Protein AF-A0A955AHA4-F1 (afdb_monomer_lite)

pLDDT: mean 70.22, std 8.49, range [49.88, 82.38]

Radius of gyration: 16.87 Å; chains: 1; bounding box: 45×19×48 Å

Foldseek 3Di:
DPPPVVVVVVVVVVVVCCVLVVVLVVLVVVVVPDPPPPVVSVVVNVVSVVVVVVVVVVVVVVVVVVPPDD

Sequence (70 aa):
MRSWIEQTYRHARRVVVLIVGSTVVALGVALIFLPGPAFVVIPLGLAILAIEFAWARCWLKHIRDRIKPN

Structure (mmCIF, N/CA/C/O backbone):
data_AF-A0A955AHA4-F1
#
_entry.id   AF-A0A955AHA4-F1
#
loop_
_atom_site.group_PDB
_atom_site.id
_atom_site.type_symbol
_atom_site.label_atom_id
_atom_site.label_alt_id
_atom_site.label_comp_id
_atom_site.label_asym_id
_atom_site.label_entity_id
_atom_site.label_seq_id
_atom_site.pdbx_PDB_ins_code
_atom_site.Cartn_x
_atom_site.Cartn_y
_atom_site.Cartn_z
_atom_site.occupancy
_atom_site.B_iso_or_equiv
_atom_site.auth_seq_id
_atom_site.auth_comp_id
_atom_site.auth_asym_id
_atom_site.auth_atom_id
_atom_site.pdbx_PDB_model_num
ATOM 1 N N . MET A 1 1 ? -28.210 10.928 15.073 1.00 52.12 1 MET A N 1
ATOM 2 C CA . MET A 1 1 ? -27.809 11.278 13.688 1.00 52.12 1 MET A CA 1
ATOM 3 C C . MET A 1 1 ? -26.273 11.288 13.527 1.00 52.12 1 MET A C 1
ATOM 5 O O . MET A 1 1 ? -25.715 12.256 13.042 1.00 52.12 1 MET A O 1
ATOM 9 N N . ARG A 1 2 ? -25.565 10.228 13.967 1.00 54.03 2 ARG A N 1
ATOM 10 C CA . ARG A 1 2 ? -24.085 10.096 13.893 1.00 54.03 2 ARG A CA 1
ATOM 11 C C . ARG A 1 2 ? -23.610 8.759 13.287 1.00 54.03 2 ARG A C 1
ATOM 13 O O . ARG A 1 2 ? -22.418 8.550 13.136 1.00 54.03 2 ARG A O 1
ATOM 20 N N . SER A 1 3 ? -24.524 7.862 12.913 1.00 52.41 3 SER A N 1
ATOM 21 C CA . SER A 1 3 ? -24.219 6.486 12.487 1.00 52.41 3 SER A CA 1
ATOM 22 C C . SER A 1 3 ? -24.064 6.290 10.970 1.00 52.41 3 SER A C 1
ATOM 24 O O . SER A 1 3 ? -23.673 5.211 10.538 1.00 52.41 3 SER A O 1
ATOM 26 N N . TRP A 1 4 ? -24.332 7.312 10.151 1.00 49.88 4 TRP A N 1
ATOM 27 C CA . TRP A 1 4 ? -24.311 7.205 8.682 1.00 49.88 4 TRP A CA 1
ATOM 28 C C . TRP A 1 4 ? -22.906 7.302 8.063 1.00 49.88 4 TRP A C 1
ATOM 30 O O . TRP A 1 4 ? -22.711 6.922 6.915 1.00 49.88 4 TRP A O 1
ATOM 40 N N . ILE A 1 5 ? -21.914 7.766 8.828 1.00 56.31 5 ILE A N 1
ATOM 41 C CA . ILE A 1 5 ? -20.533 7.960 8.350 1.00 56.31 5 ILE A CA 1
ATOM 42 C C . ILE A 1 5 ? -19.723 6.652 8.451 1.00 56.31 5 ILE A C 1
ATOM 44 O O . ILE A 1 5 ? -18.892 6.359 7.592 1.00 56.31 5 ILE A O 1
ATOM 48 N N . GLU A 1 6 ? -20.029 5.807 9.440 1.00 57.62 6 GLU A N 1
ATOM 49 C CA . GLU A 1 6 ? -19.323 4.540 9.698 1.00 57.62 6 GLU A CA 1
ATOM 50 C C . GLU A 1 6 ? -19.564 3.478 8.606 1.00 57.62 6 GLU A C 1
ATOM 52 O O . GLU A 1 6 ? -18.713 2.623 8.348 1.00 57.62 6 GLU A O 1
ATOM 57 N N . GLN A 1 7 ? -20.717 3.538 7.928 1.00 55.06 7 GLN A N 1
ATOM 58 C CA . GLN A 1 7 ? -21.059 2.650 6.807 1.00 55.06 7 GLN A CA 1
ATOM 59 C C . GLN A 1 7 ? -20.248 3.011 5.552 1.00 55.06 7 GLN A C 1
ATOM 61 O O . GLN A 1 7 ? -19.610 2.146 4.946 1.00 55.06 7 GLN A O 1
ATOM 66 N N . THR A 1 8 ? -20.173 4.304 5.221 1.00 57.41 8 THR A N 1
ATOM 67 C CA . THR A 1 8 ? -19.388 4.812 4.085 1.00 57.41 8 THR A CA 1
ATOM 68 C C . THR A 1 8 ? -17.895 4.547 4.262 1.00 57.41 8 THR A C 1
ATOM 70 O O . THR A 1 8 ? -17.212 4.203 3.296 1.00 57.41 8 THR A O 1
ATOM 73 N N . TYR A 1 9 ? -17.387 4.610 5.499 1.00 60.41 9 TYR A N 1
ATOM 74 C CA . TYR A 1 9 ? -15.970 4.386 5.792 1.00 60.41 9 TYR A CA 1
ATOM 75 C C . TYR A 1 9 ? -15.483 3.000 5.354 1.00 60.41 9 TYR A C 1
ATOM 77 O O . TYR A 1 9 ? -14.364 2.857 4.868 1.00 60.41 9 TYR A O 1
ATOM 85 N N . ARG A 1 10 ? -16.330 1.968 5.460 1.00 62.78 10 ARG A N 1
ATOM 86 C CA . ARG A 1 10 ? -15.969 0.593 5.079 1.00 62.78 10 ARG A CA 1
ATOM 87 C C . ARG A 1 10 ? -15.838 0.425 3.563 1.00 62.78 10 ARG A C 1
ATOM 89 O O . ARG A 1 10 ? -14.946 -0.292 3.108 1.00 62.78 10 ARG A O 1
ATOM 96 N N . HIS A 1 11 ? -16.686 1.110 2.797 1.00 64.56 11 HIS A N 1
ATOM 97 C CA . HIS A 1 11 ? -16.626 1.121 1.335 1.00 64.56 11 HIS A CA 1
ATOM 98 C C . HIS A 1 11 ? -15.481 1.992 0.822 1.00 64.56 11 HIS A C 1
ATOM 100 O O . HIS A 1 11 ? -14.692 1.515 0.010 1.00 64.56 11 HIS A O 1
ATOM 106 N N . ALA A 1 12 ? -15.316 3.201 1.365 1.00 67.69 12 ALA A N 1
ATOM 107 C CA . ALA A 1 12 ? -14.178 4.067 1.060 1.00 67.69 12 ALA A CA 1
ATOM 108 C C . ALA A 1 12 ? -12.846 3.358 1.359 1.00 67.69 12 ALA A C 1
ATOM 110 O O . ALA A 1 12 ? -11.957 3.327 0.516 1.00 67.69 12 ALA A O 1
ATOM 111 N N . ARG A 1 13 ? -12.750 2.670 2.504 1.00 67.31 13 ARG A N 1
ATOM 112 C CA . ARG A 1 13 ? -11.611 1.815 2.867 1.00 67.31 13 ARG A CA 1
ATOM 113 C C . ARG A 1 13 ? -11.349 0.711 1.849 1.00 67.31 13 ARG A C 1
ATOM 115 O O . ARG A 1 13 ? -10.202 0.490 1.486 1.00 67.31 13 ARG A O 1
ATOM 122 N N . ARG A 1 14 ? -12.385 -0.002 1.402 1.00 74.31 14 ARG A N 1
ATOM 123 C CA . ARG A 1 14 ? -12.229 -1.083 0.418 1.00 74.31 14 ARG A CA 1
ATOM 124 C C . ARG A 1 14 ? -11.750 -0.543 -0.930 1.00 74.31 14 ARG A C 1
ATOM 126 O O . ARG A 1 14 ? -10.892 -1.165 -1.542 1.00 74.31 14 ARG A O 1
ATOM 133 N N . VAL A 1 15 ? -12.271 0.604 -1.359 1.00 77.81 15 VAL A N 1
ATOM 134 C CA . VAL A 1 15 ? -11.848 1.283 -2.591 1.00 77.81 15 VAL A CA 1
ATOM 135 C C . VAL A 1 15 ? -10.396 1.745 -2.482 1.00 77.81 15 VAL A C 1
ATOM 137 O O . VAL A 1 15 ? -9.614 1.457 -3.376 1.00 77.81 15 VAL A O 1
ATOM 140 N N . VAL A 1 16 ? -10.001 2.361 -1.365 1.00 73.00 16 VAL A N 1
ATOM 141 C CA . VAL A 1 16 ? -8.606 2.766 -1.125 1.00 73.00 16 VAL A CA 1
ATOM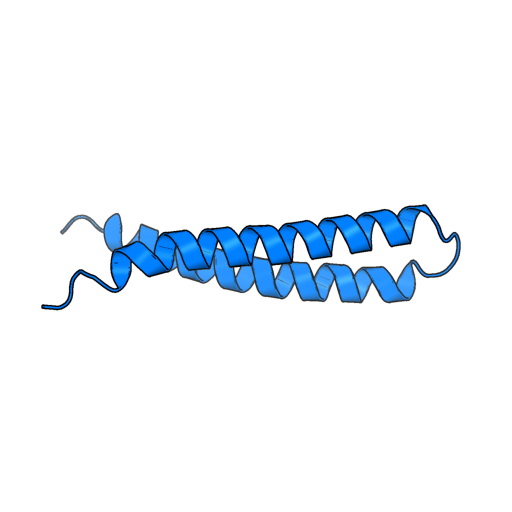 142 C C . VAL A 1 16 ? -7.670 1.556 -1.134 1.00 73.00 16 VAL A C 1
ATOM 144 O O . VAL A 1 16 ? -6.673 1.583 -1.840 1.00 73.00 16 VAL A O 1
ATOM 147 N N . VAL A 1 17 ? -8.010 0.465 -0.441 1.00 76.56 17 VAL A N 1
ATOM 148 C CA . VAL A 1 17 ? -7.194 -0.766 -0.429 1.00 76.56 17 VAL A CA 1
ATOM 149 C C . VAL A 1 17 ? -7.101 -1.401 -1.821 1.00 76.56 17 VAL A C 1
ATOM 151 O O . VAL A 1 17 ? -6.042 -1.890 -2.197 1.00 76.56 17 VAL A O 1
ATOM 154 N N . LEU A 1 18 ? -8.178 -1.377 -2.612 1.00 81.81 18 LEU A N 1
ATOM 155 C CA . LEU A 1 18 ? -8.144 -1.846 -4.002 1.00 81.81 18 LEU A CA 1
ATOM 156 C C . LEU A 1 18 ? -7.243 -0.971 -4.874 1.00 81.81 18 LEU A C 1
ATOM 158 O O . LEU A 1 18 ? -6.444 -1.500 -5.640 1.00 81.81 18 LEU A O 1
ATOM 162 N N . ILE A 1 19 ? -7.343 0.353 -4.746 1.00 80.25 19 ILE A N 1
ATOM 163 C CA . ILE A 1 19 ? -6.514 1.302 -5.496 1.00 80.25 19 ILE A CA 1
ATOM 164 C C . ILE A 1 19 ? -5.044 1.119 -5.120 1.00 80.25 19 ILE A C 1
ATOM 166 O O . ILE A 1 19 ? -4.204 0.961 -6.006 1.00 80.25 19 ILE A O 1
ATOM 170 N N . VAL A 1 20 ? -4.723 1.057 -3.827 1.00 73.88 20 VAL A N 1
ATOM 171 C CA . VAL A 1 20 ? -3.339 0.880 -3.380 1.00 73.88 20 VAL A CA 1
ATOM 172 C C . VAL A 1 20 ? -2.820 -0.494 -3.790 1.00 73.88 20 VAL A C 1
ATOM 174 O O . VAL A 1 20 ? -1.794 -0.562 -4.460 1.00 73.88 20 VAL A O 1
ATOM 177 N N . GLY A 1 21 ? -3.563 -1.569 -3.512 1.00 73.50 21 GLY A N 1
ATOM 178 C CA . GLY A 1 21 ? -3.213 -2.928 -3.928 1.00 73.50 21 GLY A CA 1
ATOM 179 C C . GLY A 1 21 ? -2.979 -3.046 -5.436 1.00 73.50 21 GLY A C 1
ATOM 180 O O . GLY A 1 21 ? -1.978 -3.619 -5.860 1.00 73.50 21 GLY A O 1
ATOM 181 N N . SER A 1 22 ? -3.843 -2.435 -6.252 1.00 79.81 22 SER A N 1
ATOM 182 C CA . SER A 1 22 ? -3.676 -2.409 -7.710 1.00 79.81 22 SER A CA 1
ATOM 183 C C . SER A 1 22 ? -2.436 -1.627 -8.147 1.00 79.81 22 SER A C 1
ATOM 185 O O . SER A 1 22 ? -1.736 -2.067 -9.053 1.00 79.81 22 SER A O 1
ATOM 187 N N . THR A 1 23 ? -2.106 -0.526 -7.465 1.00 75.44 23 THR A N 1
ATOM 188 C CA . THR A 1 23 ? -0.900 0.269 -7.742 1.00 75.44 23 THR A CA 1
ATOM 189 C C . THR A 1 23 ? 0.360 -0.526 -7.399 1.00 75.44 23 THR A C 1
ATOM 191 O O . THR A 1 23 ? 1.304 -0.544 -8.185 1.00 75.44 23 THR A O 1
ATOM 194 N N . VAL A 1 24 ? 0.364 -1.247 -6.270 1.00 75.38 24 VAL A N 1
ATOM 195 C CA . VAL A 1 24 ? 1.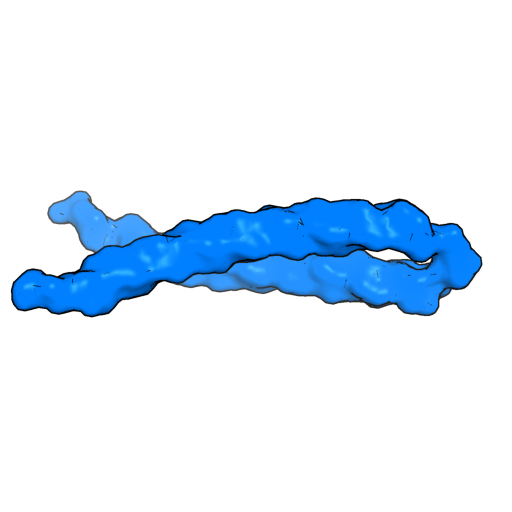482 -2.120 -5.868 1.00 75.38 24 VAL A CA 1
ATOM 196 C C . VAL A 1 24 ? 1.710 -3.213 -6.907 1.00 75.38 24 VAL A C 1
ATOM 198 O O . VAL A 1 24 ? 2.841 -3.435 -7.330 1.00 75.38 24 VAL A O 1
ATOM 201 N N . VAL A 1 25 ? 0.635 -3.882 -7.334 1.00 79.62 25 VAL A N 1
ATOM 202 C CA . VAL A 1 25 ? 0.699 -4.945 -8.343 1.00 79.62 25 VAL A CA 1
ATOM 203 C C . VAL A 1 25 ? 1.164 -4.384 -9.683 1.00 79.62 25 VAL A C 1
ATOM 205 O O . VAL A 1 25 ? 2.061 -4.957 -10.289 1.00 79.62 25 VAL A O 1
ATOM 208 N N . ALA A 1 26 ? 0.624 -3.247 -10.127 1.00 80.56 26 ALA A N 1
ATOM 209 C CA . ALA A 1 26 ? 1.034 -2.601 -11.372 1.00 80.56 26 ALA A CA 1
ATOM 210 C C . ALA A 1 26 ? 2.526 -2.236 -11.366 1.00 80.56 26 ALA A C 1
ATOM 212 O O . ALA A 1 26 ? 3.226 -2.492 -12.346 1.00 80.56 26 ALA A O 1
ATOM 213 N N . LEU A 1 27 ? 3.036 -1.712 -10.250 1.00 72.81 27 LEU A N 1
ATOM 214 C CA . LEU A 1 27 ? 4.463 -1.436 -10.081 1.00 72.81 27 LEU A CA 1
ATOM 215 C C . LEU A 1 27 ? 5.291 -2.724 -10.059 1.00 72.81 27 LEU A C 1
ATOM 217 O O . LEU A 1 27 ? 6.302 -2.802 -10.752 1.00 72.81 27 LEU A O 1
ATOM 221 N N . GLY A 1 28 ? 4.819 -3.747 -9.340 1.00 70.56 28 GLY A N 1
ATOM 222 C CA . GLY A 1 28 ? 5.359 -5.112 -9.322 1.00 70.56 28 GLY A CA 1
ATOM 223 C C . GLY A 1 28 ? 5.480 -5.745 -10.709 1.00 70.56 28 GLY A C 1
ATOM 224 O O . GLY A 1 28 ? 6.446 -6.447 -10.996 1.00 70.56 28 GLY A O 1
ATOM 225 N N . VAL A 1 29 ? 4.516 -5.472 -11.585 1.00 78.56 29 VAL A N 1
ATOM 226 C CA . VAL A 1 29 ? 4.503 -5.961 -12.967 1.00 78.56 29 VAL A CA 1
ATOM 227 C C . VAL A 1 29 ? 5.432 -5.133 -13.851 1.00 78.56 29 VAL A C 1
ATOM 229 O O . VAL A 1 29 ? 6.245 -5.712 -14.566 1.00 78.56 29 VAL A O 1
ATOM 232 N N . ALA A 1 30 ? 5.384 -3.798 -13.773 1.00 72.94 30 ALA A N 1
ATOM 233 C CA . ALA A 1 30 ? 6.276 -2.907 -14.532 1.00 72.94 30 ALA A CA 1
ATOM 234 C C . ALA A 1 30 ? 7.762 -3.252 -14.323 1.00 72.94 30 ALA A C 1
ATOM 236 O O . ALA A 1 30 ? 8.596 -3.120 -15.217 1.00 72.94 30 ALA A O 1
ATOM 237 N N . LEU A 1 31 ? 8.062 -3.761 -13.138 1.00 66.19 31 LEU A N 1
ATOM 238 C CA . LEU A 1 31 ? 9.354 -4.257 -12.716 1.00 66.19 31 LEU A CA 1
ATOM 239 C C . LEU A 1 31 ? 9.873 -5.510 -13.383 1.00 66.19 31 LEU A C 1
ATOM 241 O O . LEU A 1 31 ? 11.063 -5.614 -13.662 1.00 66.19 31 LEU A O 1
ATOM 245 N N . ILE A 1 32 ? 8.983 -6.474 -13.575 1.00 67.38 32 ILE A N 1
ATOM 246 C CA . ILE A 1 32 ? 9.311 -7.740 -14.220 1.00 67.38 32 ILE A CA 1
ATOM 247 C C . ILE A 1 32 ? 9.663 -7.481 -15.688 1.00 67.38 32 ILE A C 1
ATOM 249 O O . ILE A 1 32 ? 10.503 -8.173 -16.255 1.00 67.38 32 ILE A O 1
ATOM 253 N N . PHE A 1 33 ? 9.054 -6.456 -16.290 1.00 67.00 33 PHE A N 1
ATOM 254 C CA . PHE A 1 33 ? 9.205 -6.147 -17.709 1.00 67.00 33 PHE A CA 1
ATOM 255 C C . PHE A 1 33 ? 10.461 -5.361 -18.082 1.00 67.00 33 PHE A C 1
ATOM 257 O O . PHE A 1 33 ? 10.822 -5.348 -19.258 1.00 67.00 33 PHE A O 1
ATOM 264 N N . LEU A 1 34 ? 11.147 -4.721 -17.135 1.00 62.47 34 LEU A N 1
ATOM 265 C CA . LEU A 1 34 ? 12.316 -3.909 -17.452 1.00 62.47 34 LEU A CA 1
ATOM 266 C C . LEU A 1 34 ? 13.548 -4.485 -16.733 1.00 62.47 34 LEU A C 1
ATOM 268 O O . LEU A 1 34 ? 13.685 -4.306 -15.527 1.00 62.47 34 LEU A O 1
ATOM 272 N N . PRO A 1 35 ? 14.470 -5.184 -17.418 1.00 57.88 35 PRO A N 1
ATOM 273 C CA . PRO A 1 35 ? 15.752 -5.558 -16.829 1.00 57.88 35 PRO A CA 1
ATOM 274 C C . PRO A 1 35 ? 16.628 -4.296 -16.740 1.00 57.88 35 PRO A C 1
ATOM 276 O O . PRO A 1 35 ? 17.343 -3.955 -17.675 1.00 57.88 35 PRO A O 1
ATOM 279 N N . GLY A 1 36 ? 16.506 -3.528 -15.651 1.00 62.12 36 GLY A N 1
ATOM 280 C CA . GLY A 1 36 ? 17.219 -2.246 -15.505 1.00 62.12 36 GLY A CA 1
ATOM 281 C C . GLY A 1 36 ? 16.872 -1.339 -14.304 1.00 62.12 36 GLY A C 1
ATOM 282 O O . GLY A 1 36 ? 17.782 -0.692 -13.794 1.00 62.12 36 GLY A O 1
ATOM 283 N N . PRO A 1 37 ? 15.631 -1.273 -13.774 1.00 63.88 37 PRO A N 1
ATOM 284 C CA . PRO A 1 37 ? 15.223 -0.290 -12.768 1.00 63.88 37 PRO A CA 1
ATOM 285 C C . PRO A 1 37 ? 15.048 -0.868 -11.353 1.00 63.88 37 PRO A C 1
ATOM 287 O O . PRO A 1 37 ? 14.341 -0.274 -10.537 1.00 63.88 37 PRO A O 1
ATOM 290 N N . ALA A 1 38 ? 15.679 -2.000 -11.023 1.00 68.25 38 ALA A N 1
ATOM 291 C CA . ALA A 1 38 ? 15.543 -2.639 -9.706 1.00 68.25 38 ALA A CA 1
ATOM 292 C C . ALA A 1 38 ? 15.797 -1.655 -8.539 1.00 68.25 38 ALA A C 1
ATOM 294 O O . ALA A 1 38 ? 15.076 -1.667 -7.547 1.00 68.25 38 ALA A O 1
ATOM 295 N N . PHE A 1 39 ? 16.741 -0.721 -8.699 1.00 70.69 39 PHE A N 1
ATOM 296 C CA . PHE A 1 39 ? 17.063 0.303 -7.698 1.00 70.69 39 PHE A CA 1
ATOM 297 C C . PHE A 1 39 ? 15.995 1.380 -7.488 1.00 70.69 39 PHE A C 1
ATOM 299 O O . PHE A 1 39 ? 15.925 1.930 -6.397 1.00 70.69 39 PHE A O 1
ATOM 306 N N . VAL A 1 40 ? 15.178 1.704 -8.493 1.00 72.56 40 VAL A N 1
ATOM 307 C CA . VAL A 1 40 ? 14.091 2.700 -8.357 1.00 72.56 40 VAL A CA 1
ATOM 308 C C . VAL A 1 40 ? 12.884 2.063 -7.688 1.00 72.56 40 VAL A C 1
ATOM 310 O O . VAL A 1 40 ? 12.164 2.665 -6.898 1.00 72.56 40 VAL A O 1
ATOM 313 N N . VAL A 1 41 ? 12.690 0.794 -7.981 1.00 72.81 41 VAL A N 1
ATOM 314 C CA . VAL A 1 41 ? 11.556 0.023 -7.518 1.00 72.81 41 VAL A CA 1
ATOM 315 C C . VAL A 1 41 ? 11.648 -0.358 -6.065 1.00 72.81 41 VAL A C 1
ATOM 317 O O . VAL A 1 41 ? 10.626 -0.362 -5.397 1.00 72.81 41 VAL A O 1
ATOM 320 N N . ILE A 1 42 ? 12.828 -0.746 -5.589 1.00 74.88 42 ILE A N 1
ATOM 321 C CA . ILE A 1 42 ? 12.991 -1.188 -4.208 1.00 74.88 42 ILE A CA 1
ATOM 322 C C . ILE A 1 42 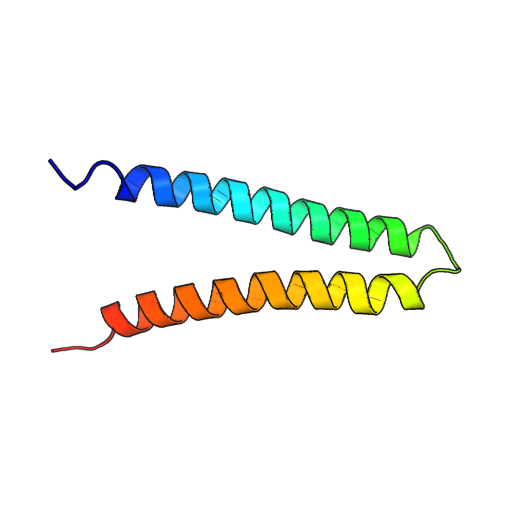? 12.507 -0.088 -3.249 1.00 74.88 42 ILE A C 1
ATOM 324 O O . ILE A 1 42 ? 11.632 -0.378 -2.434 1.00 74.88 42 ILE A O 1
ATOM 328 N N . PRO A 1 43 ? 12.956 1.180 -3.365 1.00 81.50 43 PRO A N 1
ATOM 329 C CA . PRO A 1 43 ? 12.444 2.262 -2.536 1.00 81.50 43 PRO A CA 1
ATOM 330 C C . PRO A 1 43 ? 10.980 2.599 -2.838 1.00 81.50 43 PRO A C 1
ATOM 332 O O . PRO A 1 43 ? 10.257 2.947 -1.911 1.00 81.50 43 PRO A O 1
ATOM 335 N N . LEU A 1 44 ? 10.506 2.456 -4.080 1.00 78.25 44 LEU A N 1
ATOM 336 C CA . LEU A 1 44 ? 9.106 2.722 -4.432 1.00 78.25 44 LEU A CA 1
ATOM 337 C C . LEU A 1 44 ? 8.143 1.689 -3.816 1.00 78.25 44 LEU A C 1
ATOM 339 O O . LEU A 1 44 ? 7.131 2.045 -3.215 1.00 78.25 44 LEU A O 1
ATOM 343 N N . GLY A 1 45 ? 8.495 0.409 -3.904 1.00 74.75 45 GLY A N 1
ATOM 344 C CA . GLY A 1 45 ? 7.805 -0.704 -3.268 1.00 74.75 45 GLY A CA 1
ATOM 345 C C . GLY A 1 45 ? 7.874 -0.614 -1.746 1.00 74.75 45 GLY A C 1
ATOM 346 O O . GLY A 1 45 ? 6.855 -0.822 -1.095 1.00 74.75 45 GLY A O 1
ATOM 347 N N . LEU A 1 46 ? 9.021 -0.220 -1.173 1.00 80.25 46 LEU A N 1
ATOM 348 C CA . LEU A 1 46 ? 9.142 0.054 0.265 1.00 80.25 46 LEU A CA 1
ATOM 349 C C . LEU A 1 46 ? 8.286 1.243 0.710 1.00 80.25 46 LEU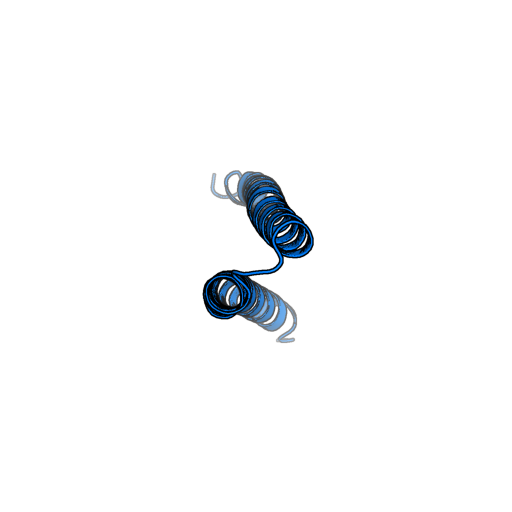 A C 1
ATOM 351 O O . LEU A 1 46 ? 7.666 1.162 1.765 1.00 80.25 46 LEU A O 1
ATOM 355 N N . ALA A 1 47 ? 8.235 2.331 -0.061 1.00 82.38 47 ALA A N 1
ATOM 356 C CA . ALA A 1 47 ? 7.423 3.503 0.259 1.00 82.38 47 ALA A CA 1
ATOM 3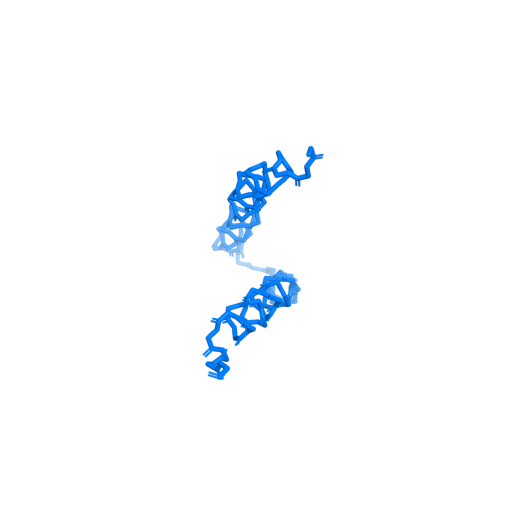57 C C . ALA A 1 47 ? 5.936 3.134 0.318 1.00 82.38 47 ALA A C 1
ATOM 359 O O . ALA A 1 47 ? 5.227 3.496 1.256 1.00 82.38 47 ALA A O 1
ATOM 360 N N . ILE A 1 48 ? 5.488 2.334 -0.644 1.00 75.50 48 ILE A N 1
ATOM 361 C CA . ILE A 1 48 ? 4.128 1.807 -0.693 1.00 75.50 48 ILE A CA 1
ATOM 362 C C . ILE A 1 48 ? 3.858 0.840 0.458 1.00 75.50 48 ILE A C 1
ATOM 364 O O . ILE A 1 48 ? 2.858 1.000 1.157 1.00 75.50 48 ILE A O 1
ATOM 368 N N . LEU A 1 49 ? 4.761 -0.115 0.710 1.00 76.06 49 LEU A N 1
ATOM 369 C CA . LEU A 1 49 ? 4.650 -1.005 1.865 1.00 76.06 49 LEU A CA 1
ATOM 370 C C . LEU A 1 49 ? 4.576 -0.205 3.168 1.00 76.06 49 LEU A C 1
ATOM 372 O O . LEU A 1 49 ? 3.794 -0.559 4.041 1.00 76.06 49 LEU A O 1
ATOM 376 N N . ALA A 1 50 ? 5.356 0.868 3.312 1.00 81.56 50 ALA A N 1
ATOM 377 C CA . ALA A 1 50 ? 5.357 1.716 4.499 1.00 81.56 50 ALA A CA 1
ATOM 378 C C . ALA A 1 50 ? 4.015 2.440 4.694 1.00 81.56 50 ALA A C 1
ATOM 380 O O . ALA A 1 50 ? 3.503 2.461 5.818 1.00 81.56 50 ALA A O 1
ATOM 381 N N . ILE A 1 51 ? 3.419 2.970 3.618 1.00 78.62 51 ILE A N 1
ATOM 382 C CA . ILE A 1 51 ? 2.059 3.533 3.638 1.00 78.62 51 ILE A CA 1
ATOM 383 C C . ILE A 1 51 ? 1.052 2.467 4.099 1.00 78.62 51 ILE A C 1
ATOM 385 O O . ILE A 1 51 ? 0.278 2.707 5.030 1.00 78.62 51 ILE A O 1
ATOM 389 N N . GLU A 1 52 ? 1.108 1.270 3.514 1.00 73.75 52 GLU A N 1
ATOM 390 C CA . GLU A 1 52 ? 0.173 0.181 3.815 1.00 73.75 52 GLU A CA 1
ATOM 391 C C . GLU A 1 52 ? 0.344 -0.353 5.249 1.00 73.75 52 GLU A C 1
ATOM 393 O O . GLU A 1 52 ? -0.639 -0.582 5.959 1.00 73.75 52 GLU A O 1
ATOM 398 N N . PHE A 1 53 ? 1.581 -0.486 5.738 1.00 74.94 53 PHE A N 1
ATOM 399 C CA . PHE A 1 53 ? 1.885 -0.923 7.106 1.00 74.94 53 PHE A CA 1
ATOM 400 C C . PHE A 1 53 ? 1.449 0.095 8.160 1.00 74.94 53 PHE A C 1
ATOM 402 O O . PHE A 1 53 ? 0.936 -0.293 9.218 1.00 74.94 53 PHE A O 1
ATOM 409 N N . ALA A 1 54 ? 1.637 1.392 7.900 1.00 77.81 54 ALA A N 1
ATOM 410 C CA . ALA A 1 54 ? 1.138 2.446 8.779 1.00 77.81 54 ALA A CA 1
ATOM 411 C C . ALA A 1 54 ? -0.391 2.358 8.911 1.00 77.81 54 ALA A C 1
ATOM 413 O O . ALA A 1 54 ? -0.947 2.483 10.011 1.00 77.81 54 ALA A O 1
ATOM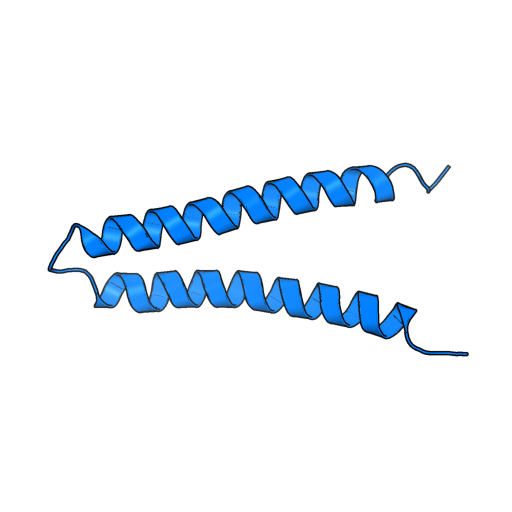 414 N N . TRP A 1 55 ? -1.063 2.043 7.806 1.00 71.88 55 TRP A N 1
ATOM 415 C CA . TRP A 1 55 ? -2.506 1.873 7.773 1.00 71.88 55 TRP A CA 1
ATOM 416 C C . TRP A 1 55 ? -2.975 0.589 8.477 1.00 71.88 55 TRP A C 1
ATOM 418 O O . TRP A 1 55 ? -3.916 0.623 9.278 1.00 71.88 55 TRP A O 1
ATOM 428 N N . ALA A 1 56 ? -2.263 -0.525 8.293 1.00 75.62 56 ALA A N 1
ATOM 429 C CA . ALA A 1 56 ? -2.508 -1.778 9.008 1.00 75.62 56 ALA A CA 1
ATOM 430 C C . ALA A 1 56 ? -2.341 -1.620 10.530 1.00 75.62 56 ALA A C 1
ATOM 432 O O . ALA A 1 56 ? -3.171 -2.110 11.300 1.00 75.62 56 ALA A O 1
ATOM 433 N N . ARG A 1 57 ? -1.320 -0.874 10.980 1.00 75.44 57 ARG A N 1
ATOM 434 C CA . ARG A 1 57 ? -1.113 -0.542 12.403 1.00 75.44 57 ARG A CA 1
ATOM 435 C C . ARG A 1 57 ? -2.272 0.251 12.994 1.00 75.44 57 ARG A C 1
ATOM 437 O O . ARG A 1 57 ? -2.669 -0.018 14.129 1.00 75.44 57 ARG A O 1
ATOM 444 N N . CYS A 1 58 ? -2.825 1.202 12.245 1.00 73.44 58 CYS A N 1
ATOM 445 C CA . CYS A 1 58 ? -4.007 1.947 12.674 1.00 73.44 58 CYS A CA 1
ATOM 446 C C . CYS A 1 58 ? -5.208 1.006 12.874 1.00 73.44 58 CYS A C 1
ATOM 448 O O . CYS A 1 58 ? -5.900 1.066 13.892 1.00 73.44 58 CYS A O 1
ATOM 450 N N . TRP A 1 59 ? -5.391 0.055 11.955 1.00 70.19 59 TRP A N 1
ATOM 451 C CA . TRP A 1 59 ? -6.459 -0.939 12.040 1.00 70.19 59 TRP A CA 1
ATOM 452 C C . TRP A 1 59 ? -6.295 -1.895 13.227 1.00 70.19 59 TRP A C 1
ATOM 454 O O . TRP A 1 59 ? -7.243 -2.133 13.976 1.00 70.19 59 TRP A O 1
ATOM 464 N N . LEU A 1 60 ? -5.073 -2.374 13.459 1.00 75.19 60 LEU A N 1
ATOM 465 C CA . LEU A 1 60 ? -4.719 -3.191 14.621 1.00 75.19 60 LEU A CA 1
ATOM 466 C C . LEU A 1 60 ? -4.954 -2.451 15.939 1.00 75.19 60 LEU A C 1
ATOM 468 O O . LEU A 1 60 ? -5.432 -3.053 16.898 1.00 75.19 60 LEU A O 1
ATOM 472 N N . LYS A 1 61 ? -4.668 -1.144 15.992 1.00 78.06 61 LYS A N 1
ATOM 473 C CA . LYS A 1 61 ? -4.974 -0.316 17.165 1.00 78.06 61 LYS A CA 1
ATOM 474 C C . LYS A 1 61 ? -6.479 -0.272 17.427 1.00 78.06 61 LYS A C 1
ATOM 476 O O . LYS A 1 61 ? -6.877 -0.449 18.571 1.00 78.06 61 LYS A O 1
ATOM 481 N N . HIS A 1 62 ? -7.293 -0.114 16.385 1.00 69.06 62 HIS A N 1
ATOM 482 C CA . HIS A 1 62 ? -8.751 -0.108 16.511 1.00 69.06 62 HIS A CA 1
ATOM 483 C C . HIS A 1 62 ? -9.312 -1.472 16.950 1.00 69.06 62 HIS A C 1
ATOM 485 O O . HIS A 1 62 ? -10.187 -1.533 17.807 1.00 69.06 62 HIS A O 1
ATOM 491 N N . ILE A 1 63 ? -8.782 -2.578 16.416 1.00 76.69 63 ILE A N 1
ATOM 492 C CA . ILE A 1 63 ? -9.171 -3.931 16.846 1.00 76.69 63 ILE A CA 1
ATOM 493 C C . ILE A 1 63 ? -8.745 -4.190 18.292 1.00 76.69 63 ILE A C 1
ATOM 495 O O . ILE A 1 63 ? -9.517 -4.740 19.071 1.00 76.69 63 ILE A O 1
ATOM 499 N N . ARG A 1 64 ? -7.536 -3.776 18.676 1.00 73.44 64 ARG A N 1
ATOM 500 C CA . ARG A 1 64 ? -7.053 -3.928 20.051 1.00 73.44 64 ARG A CA 1
ATOM 501 C C . ARG A 1 64 ? -7.918 -3.160 21.047 1.00 73.44 64 ARG A C 1
ATOM 503 O O . ARG A 1 64 ? -8.159 -3.667 22.135 1.00 73.44 64 ARG A O 1
ATOM 510 N N . ASP A 1 65 ? -8.411 -1.986 20.665 1.00 72.06 65 ASP A N 1
ATOM 511 C CA . ASP A 1 65 ? -9.344 -1.203 21.481 1.00 72.06 65 ASP A CA 1
ATOM 512 C C . ASP A 1 65 ? -10.680 -1.941 21.689 1.00 72.06 65 ASP A C 1
ATOM 514 O O . ASP A 1 65 ? -11.239 -1.930 22.778 1.00 72.06 65 ASP A O 1
ATOM 518 N N . ARG A 1 66 ? -11.145 -2.676 20.669 1.00 68.31 66 ARG A N 1
ATOM 519 C CA . ARG A 1 66 ? -12.354 -3.519 20.725 1.00 68.31 66 ARG A CA 1
ATOM 520 C C . ARG A 1 66 ? -12.180 -4.815 21.518 1.00 68.31 66 ARG A C 1
ATOM 522 O O . ARG A 1 66 ? -13.171 -5.360 21.987 1.00 68.31 66 ARG A O 1
ATOM 529 N N . ILE A 1 67 ? -10.955 -5.335 21.598 1.00 70.06 67 ILE A N 1
ATOM 530 C CA . ILE A 1 67 ? -10.637 -6.605 22.269 1.00 70.06 67 ILE A CA 1
ATOM 531 C C . ILE A 1 67 ? -10.235 -6.388 23.726 1.00 70.06 67 ILE A C 1
ATOM 533 O O . ILE A 1 67 ? -10.164 -7.368 24.455 1.00 70.06 67 ILE A O 1
ATOM 537 N N . LYS A 1 68 ? -10.003 -5.148 24.184 1.00 57.16 68 LYS A N 1
ATOM 538 C CA . LYS A 1 68 ? -9.781 -4.891 25.609 1.00 57.16 68 LYS A CA 1
ATOM 539 C C . LYS A 1 68 ? -11.078 -5.239 26.359 1.00 57.16 68 LYS A C 1
ATOM 541 O O . LYS A 1 68 ? -12.043 -4.483 26.240 1.00 57.16 68 LYS A O 1
ATOM 546 N N . PRO A 1 69 ? -11.139 -6.378 27.077 1.00 56.88 69 PRO A N 1
ATOM 547 C CA . PRO A 1 69 ? -12.289 -6.691 27.901 1.00 56.88 69 PRO A CA 1
ATOM 548 C C . PRO A 1 69 ? -12.242 -5.701 29.063 1.00 56.88 69 PRO A C 1
ATOM 550 O O . PRO A 1 69 ? -11.179 -5.487 29.653 1.00 56.88 69 PRO A O 1
ATOM 553 N N . ASN A 1 70 ? -13.366 -5.036 29.302 1.00 56.00 70 ASN A N 1
ATOM 554 C CA . ASN A 1 70 ? -13.582 -4.282 30.528 1.00 56.00 70 ASN A CA 1
ATOM 555 C C . ASN A 1 70 ? -13.772 -5.268 31.683 1.00 56.00 70 ASN A C 1
ATOM 557 O O . ASN A 1 70 ? -14.482 -6.274 31.445 1.00 56.00 70 ASN A O 1
#

Secondary structure (DSSP, 8-state):
--SHHHHHHHHHHHHHHHHHHHHHHHHHHHHHH-SS-HHHHHHHHHHHHHHHHHHHHHHHHHHHHHH---